Protein AF-A0A966XGV7-F1 (afdb_monomer_lite)

Radius of gyration: 15.03 Å; chains: 1; bounding box: 36×33×42 Å

Foldseek 3Di:
DDADWDWDKDFADPVLLCCLVVVHDDPVSVVVQVVLVVVQKHWAQQLVVLVVVLVVCVVVVVCPDPSNVVSVVQCPDPVSVSRRSRMTIIANVPRRIGGD

Sequence (100 aa):
MTEWMYQIRIVVTSELSADLRALRSSASAKAISKIAADNAMEPVCTFDAFQAYCDEAEKHGLHEFPLYHWTKSTIDDPVKKEKHQKSFAFYLGNEQVYSK

pLDDT: mean 93.22, std 6.11, range [65.81, 97.75]

Structure (mmCIF, N/CA/C/O backbone):
data_AF-A0A966XGV7-F1
#
_entry.id   AF-A0A966XGV7-F1
#
loop_
_atom_site.group_PDB
_atom_site.id
_atom_site.type_symbol
_atom_site.label_atom_id
_atom_site.label_alt_id
_atom_site.label_comp_id
_atom_site.label_asym_id
_atom_site.label_entity_id
_atom_site.label_seq_id
_atom_site.pdbx_PDB_ins_code
_atom_site.Cartn_x
_atom_site.Cartn_y
_atom_site.Cartn_z
_atom_site.occupancy
_atom_site.B_iso_or_equiv
_atom_site.auth_seq_id
_atom_site.auth_comp_id
_atom_site.auth_asym_id
_atom_site.auth_atom_id
_atom_site.pdbx_PDB_model_num
ATOM 1 N N . MET A 1 1 ? -20.668 22.964 -9.601 1.00 66.81 1 MET A N 1
ATOM 2 C CA . MET A 1 1 ? -19.386 23.012 -8.868 1.00 66.81 1 MET A CA 1
ATOM 3 C C . MET A 1 1 ? -18.893 21.584 -8.788 1.00 66.81 1 MET A C 1
ATOM 5 O O . MET A 1 1 ? -19.695 20.731 -8.443 1.00 66.81 1 MET A O 1
ATOM 9 N N . THR A 1 2 ? -17.665 21.299 -9.209 1.00 81.56 2 THR A N 1
ATOM 10 C CA . THR A 1 2 ? -17.090 19.953 -9.096 1.00 81.56 2 THR A CA 1
ATOM 11 C C . THR A 1 2 ? -16.825 19.657 -7.624 1.00 81.56 2 THR A C 1
ATOM 13 O O . THR A 1 2 ? -16.180 20.458 -6.946 1.00 81.56 2 THR A O 1
ATOM 16 N N . GLU A 1 3 ? -17.364 18.550 -7.120 1.00 89.25 3 GLU A N 1
ATOM 17 C CA . GLU A 1 3 ? -17.063 18.085 -5.768 1.00 89.25 3 GLU A CA 1
ATOM 18 C C . GLU A 1 3 ? -15.619 17.584 -5.697 1.00 89.25 3 GLU A C 1
ATOM 20 O O . GLU A 1 3 ? -15.099 16.979 -6.637 1.00 89.25 3 GLU A O 1
ATOM 25 N N . TRP A 1 4 ? -14.956 17.886 -4.583 1.00 94.31 4 TRP A N 1
ATOM 26 C CA . TRP A 1 4 ? -13.602 17.418 -4.325 1.00 94.31 4 TRP A CA 1
ATOM 27 C C . TRP A 1 4 ? -13.647 15.979 -3.826 1.00 94.31 4 TRP A C 1
ATOM 29 O O . TRP A 1 4 ? -14.445 15.647 -2.952 1.00 94.31 4 TRP A O 1
ATOM 39 N N . MET A 1 5 ? -12.743 15.159 -4.352 1.00 95.31 5 MET A N 1
ATOM 40 C CA . MET A 1 5 ? -12.511 13.800 -3.877 1.00 95.31 5 MET A CA 1
ATOM 41 C C . MET A 1 5 ? -11.266 13.778 -2.988 1.00 95.31 5 MET A C 1
ATOM 43 O O . MET A 1 5 ? -10.324 14.549 -3.194 1.00 95.31 5 MET A O 1
ATOM 47 N N . TYR A 1 6 ? -11.257 12.889 -2.004 1.00 94.88 6 TYR A N 1
ATOM 48 C CA . TYR A 1 6 ? -10.247 12.813 -0.955 1.00 94.88 6 TYR A CA 1
ATOM 49 C C . TYR A 1 6 ? -9.658 11.411 -0.868 1.00 94.88 6 TYR A C 1
ATOM 51 O O . TYR A 1 6 ? -10.308 10.433 -1.208 1.00 94.88 6 TYR A O 1
ATOM 59 N N . GLN A 1 7 ? -8.427 11.314 -0.373 1.00 96.00 7 GLN A N 1
ATOM 60 C CA . GLN A 1 7 ? -7.769 10.047 -0.073 1.00 96.00 7 GLN A CA 1
ATOM 61 C C . GLN A 1 7 ? -7.067 10.154 1.276 1.00 96.00 7 GLN A C 1
ATOM 63 O O . GLN A 1 7 ? -6.320 11.106 1.515 1.00 96.00 7 GLN A O 1
ATOM 68 N N . ILE A 1 8 ? -7.258 9.159 2.140 1.00 96.12 8 ILE A N 1
ATOM 69 C CA . ILE A 1 8 ? -6.503 9.031 3.387 1.00 96.12 8 ILE A CA 1
ATOM 70 C C . ILE A 1 8 ? -5.228 8.240 3.113 1.00 96.12 8 ILE A C 1
ATOM 72 O O . ILE A 1 8 ? -5.246 7.151 2.531 1.00 96.12 8 ILE A O 1
ATOM 76 N N . ARG A 1 9 ? -4.104 8.796 3.572 1.00 97.31 9 ARG A N 1
ATOM 77 C CA . ARG A 1 9 ? -2.799 8.140 3.574 1.00 97.31 9 ARG A CA 1
ATOM 78 C C . ARG A 1 9 ? -2.139 8.262 4.933 1.00 97.31 9 ARG A C 1
ATOM 80 O O . ARG A 1 9 ? -2.272 9.286 5.599 1.00 97.31 9 ARG A O 1
ATOM 87 N N . ILE A 1 10 ? -1.366 7.246 5.291 1.00 97.31 10 ILE A N 1
ATOM 88 C CA . ILE A 1 10 ? -0.500 7.264 6.470 1.00 97.31 10 ILE A CA 1
ATOM 89 C C . ILE A 1 10 ? 0.932 6.901 6.084 1.00 97.31 10 ILE A C 1
ATOM 91 O O . ILE A 1 10 ? 1.174 6.184 5.109 1.00 97.31 10 ILE A O 1
ATOM 95 N N . VAL A 1 11 ? 1.879 7.403 6.872 1.00 97.62 11 VAL A N 1
ATOM 96 C CA . VAL A 1 11 ? 3.278 6.971 6.856 1.00 97.62 11 VAL A CA 1
ATOM 97 C C . VAL A 1 11 ? 3.584 6.393 8.228 1.00 97.62 11 VAL A C 1
ATOM 99 O O . VAL A 1 11 ? 3.314 7.035 9.242 1.00 97.62 11 VAL A O 1
ATOM 102 N N . VAL A 1 12 ? 4.112 5.176 8.258 1.00 96.75 12 VAL A N 1
ATOM 103 C CA . VAL A 1 12 ? 4.376 4.427 9.492 1.00 96.75 12 VAL A CA 1
ATOM 104 C C . VAL A 1 12 ? 5.864 4.112 9.645 1.00 96.75 12 VAL A C 1
ATOM 106 O O . VAL A 1 12 ? 6.665 4.353 8.741 1.00 96.75 12 VAL A O 1
ATOM 109 N N . THR A 1 13 ? 6.259 3.577 10.800 1.00 96.75 13 THR A N 1
ATOM 110 C CA . THR A 1 13 ? 7.625 3.072 10.987 1.00 96.75 13 THR A CA 1
ATOM 111 C C . THR A 1 13 ? 7.860 1.806 10.158 1.00 96.75 13 THR A C 1
ATOM 113 O O . THR A 1 13 ? 6.913 1.165 9.692 1.00 96.75 13 THR A O 1
ATOM 116 N N . SER A 1 14 ? 9.125 1.430 9.968 1.00 94.88 14 SER A N 1
ATOM 117 C CA . SER A 1 14 ? 9.489 0.213 9.231 1.00 94.88 14 SER A CA 1
ATOM 118 C C . SER A 1 14 ? 8.886 -1.044 9.867 1.00 94.88 14 SER A C 1
ATOM 120 O O . SER A 1 14 ? 8.420 -1.932 9.159 1.00 94.88 14 SER A O 1
ATOM 122 N N . GLU A 1 15 ? 8.849 -1.097 11.199 1.00 94.44 15 GLU A N 1
ATOM 123 C CA . GLU A 1 15 ? 8.317 -2.221 11.973 1.00 94.44 15 GLU A CA 1
ATOM 124 C C . GLU A 1 15 ? 6.808 -2.362 11.758 1.00 94.44 15 GLU A C 1
ATOM 126 O O . GLU A 1 15 ? 6.328 -3.433 11.396 1.00 94.44 15 GLU A O 1
ATOM 131 N N . LEU A 1 16 ? 6.060 -1.260 11.891 1.00 95.38 16 LEU A N 1
ATOM 132 C CA . LEU A 1 16 ? 4.613 -1.277 11.687 1.00 95.38 16 LEU A CA 1
ATOM 133 C C . LEU A 1 16 ? 4.241 -1.525 10.216 1.00 95.38 16 LEU A C 1
ATOM 135 O O . LEU A 1 16 ? 3.247 -2.191 9.943 1.00 95.38 16 LEU A O 1
ATOM 139 N N . SER A 1 17 ? 5.043 -1.035 9.266 1.00 95.62 17 SER A N 1
ATOM 140 C CA . SER A 1 17 ? 4.888 -1.367 7.844 1.00 95.62 17 SER A CA 1
ATOM 141 C C . SER A 1 17 ? 5.011 -2.872 7.604 1.00 95.62 17 SER A C 1
ATOM 143 O O . SER A 1 17 ? 4.149 -3.461 6.949 1.00 95.62 17 SER A O 1
ATOM 145 N N . ALA A 1 18 ? 6.052 -3.503 8.154 1.00 93.75 18 ALA A N 1
ATOM 146 C CA . ALA A 1 18 ? 6.246 -4.942 8.036 1.00 93.75 18 ALA A CA 1
ATOM 147 C C . ALA A 1 18 ? 5.074 -5.718 8.650 1.00 93.75 18 ALA A C 1
ATOM 149 O O . ALA A 1 18 ? 4.607 -6.685 8.048 1.00 93.75 18 ALA A O 1
ATOM 150 N N . ASP A 1 19 ? 4.557 -5.269 9.797 1.00 93.69 19 ASP A N 1
ATOM 151 C CA . ASP A 1 19 ? 3.406 -5.901 10.437 1.00 93.69 19 ASP A CA 1
ATOM 152 C C . ASP A 1 19 ? 2.130 -5.799 9.596 1.00 93.69 19 ASP A C 1
ATOM 154 O O . ASP A 1 19 ? 1.469 -6.813 9.366 1.00 93.69 19 ASP A O 1
ATOM 158 N N . LEU A 1 20 ? 1.812 -4.599 9.095 1.00 93.19 20 LEU A N 1
ATOM 159 C CA . LEU A 1 20 ? 0.643 -4.359 8.244 1.00 93.19 20 LEU A CA 1
ATOM 160 C C . LEU A 1 20 ? 0.699 -5.193 6.957 1.00 93.19 20 LEU A C 1
ATOM 162 O O . LEU A 1 20 ? -0.301 -5.793 6.575 1.00 93.19 20 LEU A O 1
ATOM 166 N N . ARG A 1 21 ? 1.871 -5.280 6.315 1.00 91.50 21 ARG A N 1
ATOM 167 C CA . ARG A 1 21 ? 2.061 -6.027 5.055 1.00 91.50 21 ARG A CA 1
ATOM 168 C C . ARG A 1 21 ? 2.058 -7.539 5.246 1.00 91.50 21 ARG A C 1
ATOM 170 O O . ARG A 1 21 ? 1.604 -8.268 4.374 1.00 91.50 21 ARG A O 1
ATOM 177 N N . ALA A 1 22 ? 2.571 -8.028 6.371 1.00 85.00 22 ALA A N 1
ATOM 178 C CA . ALA A 1 22 ? 2.629 -9.458 6.658 1.00 85.00 22 ALA A CA 1
ATOM 179 C C . ALA A 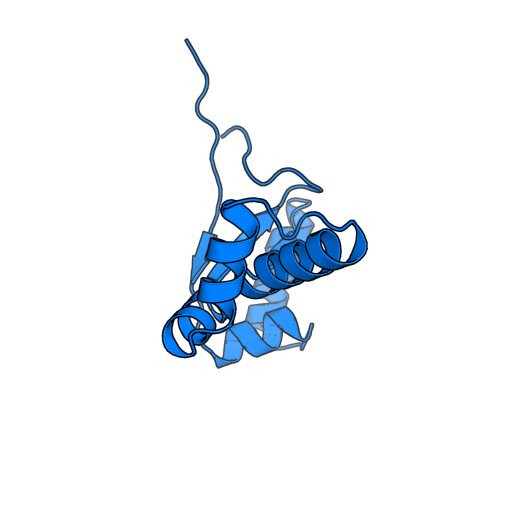1 22 ? 1.353 -9.994 7.335 1.00 85.00 22 ALA A C 1
ATOM 181 O O . ALA A 1 22 ? 1.360 -11.142 7.784 1.00 85.00 22 ALA A O 1
ATOM 182 N N . LEU A 1 23 ? 0.300 -9.169 7.469 1.00 67.38 23 LEU A N 1
ATOM 183 C CA . LEU A 1 23 ? -0.890 -9.443 8.290 1.00 67.38 23 LEU A CA 1
ATOM 184 C C . LEU A 1 23 ? -0.518 -9.910 9.712 1.00 67.38 23 LEU A C 1
ATOM 186 O O . LEU A 1 23 ? -1.220 -10.703 10.346 1.00 67.38 23 LEU A O 1
ATOM 190 N N . ARG A 1 24 ? 0.630 -9.438 10.216 1.00 65.81 24 ARG A N 1
ATOM 191 C CA . ARG A 1 24 ? 1.136 -9.779 11.543 1.00 65.81 24 ARG A CA 1
ATOM 192 C C . ARG A 1 24 ? 0.463 -8.915 12.596 1.00 65.81 24 ARG A C 1
ATOM 194 O O . ARG A 1 24 ? -0.037 -7.819 12.373 1.00 65.81 24 ARG A O 1
ATOM 201 N N . SER A 1 25 ? 0.416 -9.479 13.790 1.00 67.56 25 SER A N 1
ATOM 202 C CA . SER A 1 25 ? -0.618 -9.207 14.771 1.00 67.56 25 SER A CA 1
ATOM 203 C C . SER A 1 25 ? -0.174 -8.248 15.880 1.00 67.56 25 SER A C 1
ATOM 205 O O . SER A 1 25 ? -0.578 -8.452 17.031 1.00 67.56 25 SER A O 1
ATOM 207 N N . SER A 1 26 ? 0.655 -7.239 15.581 1.00 88.88 26 SER A N 1
ATOM 208 C CA . SER A 1 26 ? 0.933 -6.195 16.575 1.00 88.88 26 SER A CA 1
ATOM 209 C C . SER A 1 26 ? -0.347 -5.435 16.912 1.00 88.88 26 SER A C 1
ATOM 211 O O . SER A 1 26 ? -1.283 -5.361 16.111 1.00 88.88 26 SER A O 1
ATOM 213 N N . ALA A 1 27 ? -0.428 -4.906 18.134 1.00 92.12 27 ALA A N 1
ATOM 214 C CA . ALA A 1 27 ? -1.630 -4.215 18.598 1.00 92.12 27 ALA A CA 1
ATOM 215 C C . ALA A 1 27 ? -1.986 -3.028 17.687 1.00 92.12 27 ALA A C 1
ATOM 217 O O . ALA A 1 27 ? -3.149 -2.863 17.324 1.00 92.12 27 ALA A O 1
ATOM 218 N N . SER A 1 28 ? -0.980 -2.263 17.253 1.00 93.12 28 SER A N 1
ATOM 219 C CA . SER A 1 28 ? -1.158 -1.131 16.341 1.00 93.12 28 SER A CA 1
ATOM 220 C C . SER A 1 28 ? -1.615 -1.566 14.948 1.00 93.12 28 SER A C 1
ATOM 222 O O . SER A 1 28 ? -2.559 -0.980 14.426 1.00 93.12 28 SER A O 1
ATOM 224 N N . ALA A 1 29 ? -1.012 -2.611 14.363 1.00 93.12 29 ALA A N 1
ATOM 225 C CA . ALA A 1 29 ? -1.443 -3.129 13.062 1.00 93.12 29 ALA A CA 1
ATOM 226 C C . ALA A 1 29 ? -2.900 -3.612 13.116 1.00 93.12 29 ALA A C 1
ATOM 228 O O . ALA A 1 29 ? -3.712 -3.212 12.287 1.00 93.12 29 ALA A O 1
ATOM 229 N N . LYS A 1 30 ? -3.269 -4.363 14.166 1.00 93.00 30 LYS A N 1
ATOM 230 C CA . LYS A 1 30 ? -4.658 -4.790 14.402 1.00 93.00 30 LYS A CA 1
ATOM 231 C C . LYS A 1 30 ? -5.619 -3.618 14.538 1.00 93.00 30 LYS A C 1
ATOM 233 O O . LYS A 1 30 ? -6.711 -3.676 13.987 1.00 93.00 30 LYS A O 1
ATOM 238 N N . ALA A 1 31 ? -5.240 -2.584 15.287 1.00 94.50 31 ALA A N 1
ATOM 239 C CA . ALA A 1 31 ? -6.083 -1.411 15.475 1.00 94.50 31 ALA A CA 1
ATOM 240 C C . ALA A 1 31 ? -6.319 -0.680 14.146 1.00 94.50 31 ALA A C 1
ATOM 242 O O . ALA A 1 31 ? -7.458 -0.344 13.837 1.00 94.50 31 ALA A O 1
ATOM 243 N N . ILE A 1 32 ? -5.274 -0.501 13.333 1.00 95.00 32 ILE A N 1
ATOM 244 C CA . ILE A 1 32 ? -5.380 0.123 12.007 1.00 95.00 32 ILE A CA 1
ATOM 245 C C . ILE A 1 32 ? -6.263 -0.716 11.082 1.00 95.00 32 ILE A C 1
ATOM 247 O O . ILE A 1 32 ? -7.212 -0.183 10.511 1.00 95.00 32 ILE A O 1
ATOM 251 N N . SER A 1 33 ? -6.001 -2.021 10.966 1.00 92.94 33 SER A N 1
ATOM 252 C CA . SER A 1 33 ? -6.812 -2.921 10.140 1.00 92.94 33 SER A CA 1
ATOM 253 C C . SER A 1 33 ? -8.266 -2.961 10.602 1.00 92.94 33 SER A C 1
ATOM 255 O O . SER A 1 33 ? -9.165 -2.978 9.769 1.00 92.94 33 SER A O 1
ATOM 257 N N . LYS A 1 34 ? -8.515 -2.920 11.918 1.00 94.62 34 LYS A N 1
ATOM 258 C CA . LYS A 1 34 ? -9.871 -2.848 12.467 1.00 94.62 34 LYS A CA 1
ATOM 259 C C . LYS A 1 34 ? -10.572 -1.546 12.079 1.00 94.62 34 LYS A C 1
ATOM 261 O O . LYS A 1 34 ? -11.701 -1.608 11.616 1.00 94.62 34 LYS A O 1
ATOM 266 N N . ILE A 1 35 ? -9.918 -0.395 12.241 1.00 95.81 35 ILE A N 1
ATOM 267 C CA . ILE A 1 35 ? -10.490 0.902 11.847 1.00 95.81 35 ILE A CA 1
ATOM 268 C C . ILE A 1 35 ? -10.808 0.910 10.349 1.00 95.81 35 ILE A C 1
ATOM 270 O O . ILE A 1 35 ? -11.877 1.370 9.963 1.00 95.81 35 ILE A O 1
ATOM 274 N N . ALA A 1 36 ? -9.910 0.381 9.514 1.00 95.25 36 ALA A N 1
ATOM 275 C CA . ALA A 1 36 ? -10.148 0.269 8.081 1.00 95.25 36 ALA A CA 1
ATOM 276 C C . ALA A 1 36 ? -11.389 -0.594 7.800 1.00 95.25 36 ALA A C 1
ATOM 278 O O . ALA A 1 36 ? -12.330 -0.126 7.164 1.00 95.25 36 ALA A O 1
ATOM 279 N N . ALA A 1 37 ? -11.442 -1.801 8.372 1.00 94.62 37 ALA A N 1
ATOM 280 C CA . ALA A 1 37 ? -12.543 -2.741 8.180 1.00 94.62 37 ALA A CA 1
ATOM 281 C C . ALA A 1 37 ? -13.894 -2.199 8.677 1.00 94.62 37 ALA A C 1
ATOM 283 O O . ALA A 1 37 ? -14.899 -2.354 7.988 1.00 94.62 37 ALA A O 1
ATOM 284 N N . ASP A 1 38 ? -13.920 -1.516 9.826 1.00 97.06 38 ASP A N 1
ATOM 285 C CA . ASP A 1 38 ? -15.128 -0.881 10.372 1.00 97.06 38 ASP A CA 1
ATOM 286 C C . ASP A 1 38 ? -15.691 0.202 9.421 1.00 97.06 38 ASP A C 1
ATOM 288 O O . ASP A 1 38 ? -16.876 0.520 9.486 1.00 97.06 38 ASP A O 1
ATOM 292 N N . ASN A 1 39 ? -14.861 0.736 8.515 1.00 95.38 39 ASN A N 1
ATOM 293 C CA . ASN A 1 39 ? -15.235 1.708 7.482 1.00 95.38 39 ASN A CA 1
ATOM 294 C C . ASN A 1 39 ? -15.275 1.097 6.065 1.00 95.38 39 ASN A C 1
ATOM 296 O O . ASN A 1 39 ? -15.271 1.838 5.085 1.00 95.38 39 ASN A O 1
ATOM 300 N N . ALA A 1 40 ? -15.298 -0.237 5.943 1.00 95.69 40 ALA A N 1
ATOM 301 C CA . ALA A 1 40 ? -15.250 -0.968 4.671 1.00 95.69 40 ALA A CA 1
ATOM 302 C C . ALA A 1 40 ? -14.025 -0.642 3.790 1.00 95.69 40 ALA A C 1
ATOM 304 O O . ALA A 1 40 ? -14.068 -0.788 2.570 1.00 95.69 40 ALA A O 1
ATOM 305 N N . MET A 1 41 ? -12.926 -0.215 4.412 1.00 96.06 41 MET A N 1
ATOM 306 C CA . MET A 1 41 ? -11.682 0.138 3.742 1.00 96.06 41 MET A CA 1
ATOM 307 C C . MET A 1 41 ? -10.573 -0.881 3.998 1.00 96.06 41 MET A C 1
ATOM 309 O O . MET A 1 41 ? -10.560 -1.584 5.010 1.00 96.06 41 MET A O 1
ATOM 313 N N . GLU A 1 42 ? -9.581 -0.884 3.114 1.00 95.06 42 GLU A N 1
ATOM 314 C CA . GLU A 1 42 ? -8.353 -1.661 3.257 1.00 95.06 42 GLU A CA 1
ATOM 315 C C . GLU A 1 42 ? -7.116 -0.750 3.187 1.00 95.06 42 GLU A C 1
ATOM 317 O O . GLU A 1 42 ? -7.019 0.082 2.281 1.00 95.06 42 GLU A O 1
ATOM 322 N N . PRO A 1 43 ? -6.154 -0.872 4.122 1.00 95.69 43 PRO A N 1
ATOM 323 C CA . PRO A 1 43 ? -4.885 -0.170 4.024 1.00 95.69 43 PRO A CA 1
ATOM 324 C C . PRO A 1 43 ? -3.969 -0.881 3.018 1.00 95.69 43 PRO A C 1
ATOM 326 O O . PRO A 1 43 ? -3.411 -1.939 3.299 1.00 95.69 43 PRO A O 1
ATOM 329 N N . VAL A 1 44 ? -3.747 -0.258 1.866 1.00 96.00 44 VAL A N 1
ATOM 330 C CA . VAL A 1 44 ? -2.904 -0.778 0.787 1.00 96.00 44 VAL A CA 1
ATOM 331 C C . VAL A 1 44 ? -1.534 -0.106 0.817 1.00 96.00 44 VAL A C 1
ATOM 333 O O . VAL A 1 44 ? -1.415 1.121 0.754 1.00 96.00 44 VAL A O 1
ATOM 336 N N . CYS A 1 45 ? -0.475 -0.910 0.904 1.00 97.00 45 CYS A N 1
ATOM 337 C CA . CYS A 1 45 ? 0.905 -0.437 0.817 1.00 97.00 45 CYS A CA 1
ATOM 338 C C . CYS A 1 45 ? 1.198 0.106 -0.590 1.00 97.00 45 CYS A C 1
ATOM 340 O O . CYS A 1 45 ? 0.990 -0.576 -1.592 1.00 97.00 45 CYS A O 1
ATOM 342 N N . THR A 1 46 ? 1.745 1.321 -0.672 1.00 96.88 46 THR A N 1
ATOM 343 C CA . THR A 1 46 ? 2.028 1.987 -1.956 1.00 96.88 46 THR A CA 1
ATOM 344 C C . THR A 1 46 ? 3.064 1.217 -2.774 1.00 96.88 46 THR A C 1
ATOM 346 O O . THR A 1 46 ? 2.931 1.114 -3.990 1.00 96.88 46 THR A O 1
ATOM 349 N N . PHE A 1 47 ? 4.087 0.657 -2.119 1.00 97.12 47 PHE A N 1
ATOM 350 C CA . PHE A 1 47 ? 5.086 -0.165 -2.805 1.00 97.12 47 PHE A CA 1
ATOM 351 C C . PHE A 1 47 ? 4.474 -1.447 -3.386 1.00 97.12 47 PHE A C 1
ATOM 353 O O . PHE A 1 47 ? 4.766 -1.791 -4.526 1.00 97.12 47 PHE A O 1
ATOM 360 N N . ASP A 1 48 ? 3.609 -2.128 -2.631 1.00 95.75 48 ASP A N 1
ATOM 361 C CA . ASP A 1 48 ? 2.987 -3.374 -3.095 1.00 95.75 48 ASP A CA 1
ATOM 362 C C . ASP A 1 48 ? 2.012 -3.108 -4.251 1.00 95.75 48 ASP A C 1
ATOM 364 O O . ASP A 1 48 ? 1.996 -3.862 -5.220 1.00 95.75 48 ASP A O 1
ATOM 368 N N . ALA A 1 49 ? 1.286 -1.984 -4.218 1.00 95.56 49 ALA A N 1
ATOM 369 C CA . ALA A 1 49 ? 0.459 -1.538 -5.340 1.00 95.56 49 ALA A CA 1
ATOM 370 C C . ALA A 1 49 ? 1.290 -1.257 -6.608 1.00 95.56 49 ALA A C 1
ATOM 372 O O . ALA A 1 49 ? 0.885 -1.623 -7.709 1.00 95.56 49 ALA A O 1
ATOM 373 N N . PHE A 1 50 ? 2.470 -0.642 -6.468 1.00 96.25 50 PHE A N 1
ATOM 374 C CA . PHE A 1 50 ? 3.392 -0.435 -7.590 1.00 96.25 50 PHE A CA 1
ATOM 375 C C . PHE A 1 50 ? 3.941 -1.748 -8.149 1.00 96.25 50 PHE A C 1
ATOM 377 O O . PHE A 1 50 ? 4.022 -1.895 -9.367 1.00 96.25 50 PHE A O 1
ATOM 384 N N . GLN A 1 51 ? 4.289 -2.700 -7.281 1.00 96.25 51 GLN A N 1
ATOM 385 C CA . GLN A 1 51 ? 4.743 -4.022 -7.706 1.00 96.25 51 GLN A CA 1
ATOM 386 C C . GLN A 1 51 ? 3.640 -4.760 -8.471 1.00 96.25 51 GLN A C 1
ATOM 388 O O . GLN A 1 51 ? 3.882 -5.204 -9.587 1.00 96.25 51 GLN A O 1
ATOM 393 N N . ALA A 1 52 ? 2.422 -4.804 -7.923 1.00 95.00 52 ALA A N 1
ATOM 394 C CA . ALA A 1 52 ? 1.278 -5.446 -8.566 1.00 95.00 52 ALA A CA 1
ATOM 395 C C . ALA A 1 52 ? 0.973 -4.837 -9.945 1.00 95.00 52 ALA A C 1
ATOM 397 O O . ALA A 1 52 ? 0.747 -5.571 -10.903 1.00 95.00 52 ALA A O 1
ATOM 398 N N . TYR A 1 53 ? 1.043 -3.507 -10.066 1.00 94.88 53 TYR A N 1
ATOM 399 C CA . TYR A 1 53 ? 0.893 -2.820 -11.350 1.00 94.88 53 TYR A CA 1
ATOM 400 C C . TYR A 1 53 ? 1.974 -3.229 -12.365 1.00 94.88 53 TYR A C 1
ATOM 402 O O . TYR A 1 53 ? 1.658 -3.493 -13.524 1.00 94.88 53 TYR A O 1
ATOM 410 N N . CYS A 1 54 ? 3.246 -3.295 -11.952 1.00 95.62 54 CYS A N 1
ATOM 411 C CA . CYS A 1 54 ? 4.329 -3.742 -12.831 1.00 95.62 54 CYS A CA 1
ATOM 412 C C . CYS A 1 54 ? 4.146 -5.203 -13.261 1.00 95.62 54 CYS A C 1
ATOM 414 O O . CYS A 1 54 ? 4.289 -5.497 -14.444 1.00 95.62 54 CYS A O 1
ATOM 416 N N . ASP A 1 55 ? 3.792 -6.094 -12.333 1.00 95.06 55 ASP A N 1
ATOM 417 C CA . ASP A 1 55 ? 3.595 -7.522 -12.608 1.00 95.06 55 ASP A CA 1
ATOM 418 C C . ASP A 1 55 ? 2.437 -7.742 -13.601 1.00 95.06 55 ASP A C 1
ATOM 420 O O . ASP A 1 55 ? 2.540 -8.543 -14.535 1.00 95.06 55 ASP A O 1
ATOM 424 N N . GLU A 1 56 ? 1.336 -6.999 -13.444 1.00 94.69 56 GLU A N 1
ATOM 425 C CA . GLU A 1 56 ? 0.206 -7.028 -14.375 1.00 94.69 56 GLU A CA 1
ATOM 426 C C . GLU A 1 56 ? 0.594 -6.463 -15.749 1.00 94.69 56 GLU A C 1
ATOM 428 O O . GLU A 1 56 ? 0.311 -7.081 -16.779 1.00 94.69 56 GLU A O 1
ATOM 433 N N . ALA A 1 57 ? 1.312 -5.338 -15.787 1.00 94.56 57 ALA A N 1
ATOM 434 C CA . ALA A 1 57 ? 1.800 -4.760 -17.035 1.00 94.56 57 ALA A CA 1
ATOM 435 C C . ALA A 1 57 ? 2.734 -5.723 -17.788 1.00 94.56 57 ALA A C 1
ATOM 437 O O . ALA A 1 57 ? 2.583 -5.902 -18.995 1.00 94.56 57 ALA A O 1
ATOM 438 N N . GLU A 1 58 ? 3.658 -6.389 -17.094 1.00 94.31 58 GLU A N 1
ATOM 439 C CA . GLU A 1 58 ? 4.559 -7.387 -17.682 1.00 94.31 58 GLU A CA 1
ATOM 440 C C . GLU A 1 58 ? 3.775 -8.588 -18.238 1.00 94.31 58 GLU A C 1
ATOM 442 O O . GLU A 1 58 ? 4.008 -9.001 -19.377 1.00 94.31 58 GLU A O 1
ATOM 447 N N . LYS A 1 59 ? 2.783 -9.095 -17.491 1.00 95.25 59 LYS A N 1
ATOM 448 C CA . LYS A 1 59 ? 1.916 -10.208 -17.915 1.00 95.25 59 LYS A CA 1
ATOM 449 C C . LYS A 1 59 ? 1.101 -9.890 -19.171 1.00 95.25 59 LYS A C 1
ATOM 451 O O . LYS A 1 59 ? 0.872 -10.778 -19.991 1.00 95.25 59 LYS A O 1
ATOM 456 N N . HIS A 1 60 ? 0.653 -8.646 -19.314 1.00 93.31 60 HIS A N 1
ATOM 457 C CA . HIS A 1 60 ? -0.180 -8.195 -20.430 1.00 93.31 60 HIS A CA 1
ATOM 458 C C . HIS A 1 60 ? 0.612 -7.514 -21.558 1.00 93.31 60 HIS A C 1
ATOM 460 O O . HIS A 1 60 ? 0.013 -7.063 -22.532 1.00 93.31 60 HIS A O 1
ATOM 466 N N . GLY A 1 61 ? 1.946 -7.454 -21.460 1.00 90.25 61 GLY A N 1
ATOM 467 C CA . GLY A 1 61 ? 2.801 -6.837 -22.478 1.00 90.25 61 GLY A CA 1
ATOM 468 C C . GLY A 1 61 ? 2.739 -5.304 -22.521 1.00 90.25 61 GLY A C 1
ATOM 469 O O . GLY A 1 61 ? 3.152 -4.710 -23.506 1.00 90.25 61 GLY A O 1
ATOM 470 N N . LEU A 1 62 ? 2.267 -4.650 -21.458 1.00 88.56 62 LEU A N 1
ATOM 471 C CA . LEU A 1 62 ? 2.099 -3.194 -21.338 1.00 88.56 62 LEU A CA 1
ATOM 472 C C . LEU A 1 62 ? 3.379 -2.485 -20.843 1.00 88.56 62 LEU A C 1
ATOM 474 O O . LEU A 1 62 ? 3.327 -1.412 -20.243 1.00 88.56 62 LEU A O 1
ATOM 478 N N . HIS A 1 63 ? 4.551 -3.077 -21.069 1.00 84.44 63 HIS A N 1
ATOM 479 C CA . HIS A 1 63 ? 5.830 -2.528 -20.605 1.00 84.44 63 HIS A CA 1
ATOM 480 C C . HIS A 1 63 ? 6.310 -1.313 -21.417 1.00 84.44 63 HIS A C 1
ATOM 482 O O . HIS A 1 63 ? 7.312 -0.704 -21.061 1.00 84.44 63 HIS A O 1
ATOM 488 N N . GLU A 1 64 ? 5.610 -0.953 -22.495 1.00 87.75 64 GLU A N 1
ATOM 489 C CA . GLU A 1 64 ? 5.914 0.212 -23.336 1.00 87.75 64 GLU A CA 1
ATOM 490 C C . GLU A 1 64 ? 5.381 1.539 -22.770 1.00 87.75 64 GLU A C 1
ATOM 492 O O . GLU A 1 64 ? 5.793 2.619 -23.200 1.00 87.75 64 GLU A O 1
ATOM 497 N N . PHE A 1 65 ? 4.467 1.492 -21.793 1.00 90.56 65 PHE A N 1
ATOM 498 C CA . PHE A 1 65 ? 3.858 2.711 -21.272 1.00 90.56 65 PHE A CA 1
ATOM 499 C C . PHE A 1 65 ? 4.817 3.479 -20.347 1.00 90.56 65 PHE A C 1
ATOM 501 O O . PHE A 1 65 ? 5.424 2.891 -19.448 1.00 90.56 65 PHE A 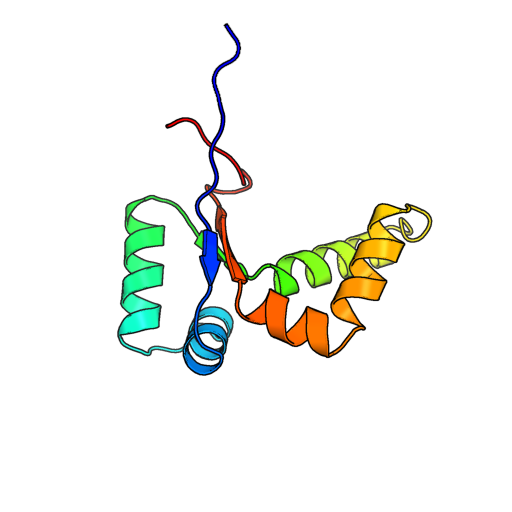O 1
ATOM 508 N N . PRO A 1 66 ? 4.891 4.822 -20.454 1.00 92.81 66 PRO A N 1
ATOM 509 C CA . PRO A 1 66 ? 5.746 5.641 -19.590 1.00 92.81 66 PRO A CA 1
ATOM 510 C C . PRO A 1 66 ? 5.504 5.436 -18.089 1.00 92.81 66 PRO A C 1
ATOM 512 O O . PRO A 1 66 ? 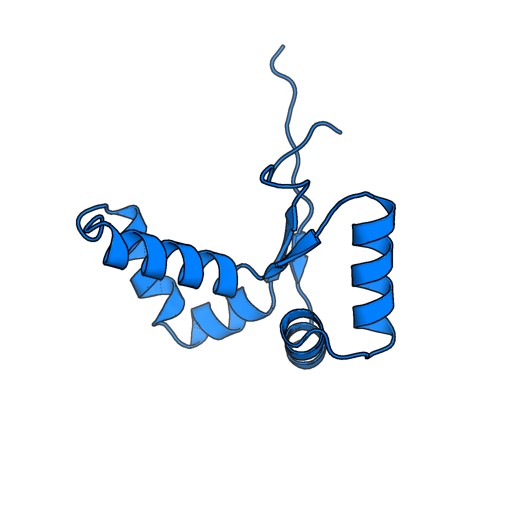6.444 5.478 -17.295 1.00 92.81 66 PRO A O 1
ATOM 515 N N . LEU A 1 67 ? 4.250 5.174 -17.700 1.00 93.44 67 LEU A N 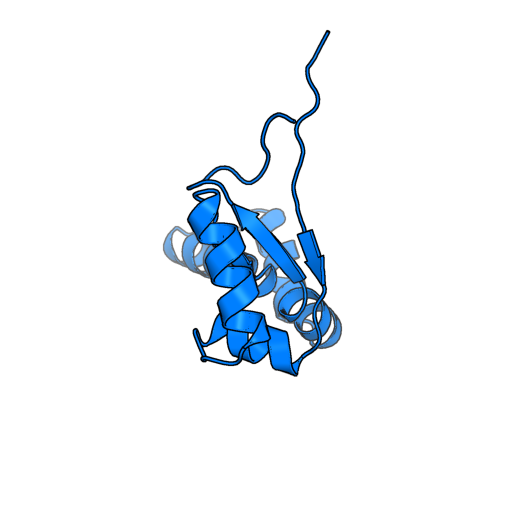1
ATOM 516 C CA . LEU A 1 67 ? 3.898 4.885 -16.312 1.00 93.44 67 LEU A CA 1
ATOM 517 C C . LEU A 1 67 ? 4.563 3.592 -15.816 1.00 93.44 67 LEU A C 1
ATOM 519 O O . LEU A 1 67 ? 5.024 3.562 -14.682 1.00 93.44 67 LEU A O 1
ATOM 523 N N . TYR A 1 68 ? 4.681 2.555 -16.654 1.00 95.31 68 TYR A N 1
ATOM 524 C CA . TYR A 1 68 ? 5.421 1.339 -16.300 1.00 95.31 68 TYR A CA 1
ATOM 525 C C . TYR A 1 68 ? 6.889 1.642 -15.999 1.00 95.31 68 TYR A C 1
ATOM 527 O O . TYR A 1 68 ? 7.364 1.322 -14.912 1.00 95.31 68 TYR A O 1
ATOM 535 N N . HIS A 1 69 ? 7.591 2.331 -16.899 1.00 95.19 69 HIS A N 1
ATOM 536 C CA . HIS A 1 69 ? 9.006 2.647 -16.694 1.00 95.19 69 HIS A CA 1
ATOM 537 C C . HIS A 1 69 ? 9.252 3.492 -15.440 1.00 95.19 69 HIS A C 1
ATOM 539 O O . HIS A 1 69 ? 10.191 3.228 -14.686 1.00 95.19 69 HIS A O 1
ATOM 545 N N . TRP A 1 70 ? 8.397 4.488 -1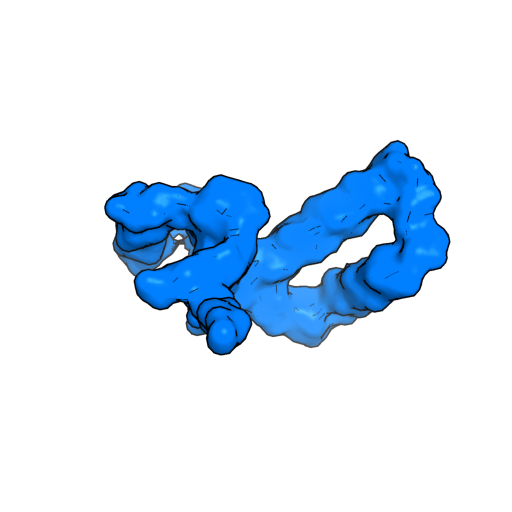5.192 1.00 95.00 70 TRP A N 1
ATOM 546 C CA . TRP A 1 70 ? 8.495 5.317 -13.994 1.00 95.00 70 TRP A CA 1
ATOM 547 C C . TRP A 1 70 ? 8.249 4.507 -12.715 1.00 95.00 70 TRP A C 1
ATOM 549 O O . TRP A 1 70 ? 9.013 4.628 -11.750 1.00 95.00 70 TRP A O 1
ATOM 559 N N . THR A 1 71 ? 7.218 3.657 -12.709 1.00 95.31 71 THR A N 1
ATOM 560 C CA . THR A 1 71 ? 6.881 2.822 -11.550 1.00 95.31 71 THR A CA 1
ATOM 561 C C . THR A 1 71 ? 7.978 1.794 -11.289 1.00 95.31 71 THR A C 1
ATOM 563 O O . THR A 1 71 ? 8.437 1.684 -10.152 1.00 95.31 71 THR A O 1
ATOM 566 N N . LYS A 1 72 ? 8.488 1.131 -12.336 1.00 95.81 72 LYS A N 1
ATOM 567 C CA . LYS A 1 72 ? 9.594 0.168 -12.251 1.00 95.81 72 LYS A CA 1
ATOM 568 C C . LYS A 1 72 ? 10.861 0.809 -11.682 1.00 95.81 72 LYS A C 1
ATOM 570 O O . LYS A 1 72 ? 11.390 0.348 -10.676 1.00 95.81 72 LYS A O 1
ATOM 575 N N . SER A 1 73 ? 11.268 1.961 -12.222 1.00 95.62 73 SER A N 1
ATOM 576 C CA . SER A 1 73 ? 12.406 2.728 -11.695 1.00 95.62 73 SER A CA 1
ATOM 577 C C . SER A 1 73 ? 12.215 3.151 -10.232 1.00 95.62 73 SER A C 1
ATOM 579 O O . SER A 1 73 ? 13.185 3.262 -9.483 1.00 95.62 73 SER A O 1
ATOM 581 N N . THR A 1 74 ? 10.974 3.397 -9.809 1.00 94.56 74 THR A N 1
ATOM 582 C CA . THR A 1 74 ? 10.657 3.775 -8.428 1.00 94.56 74 THR A CA 1
ATOM 583 C C . THR A 1 74 ? 10.781 2.602 -7.459 1.00 94.56 74 THR A C 1
ATOM 585 O O . THR A 1 74 ? 11.253 2.808 -6.342 1.00 94.56 74 THR A O 1
ATOM 588 N N . ILE A 1 75 ? 10.384 1.391 -7.859 1.00 94.88 75 ILE A N 1
ATOM 589 C CA . ILE A 1 75 ? 10.489 0.198 -7.003 1.00 94.88 75 ILE A CA 1
ATOM 590 C C . ILE A 1 75 ? 11.897 -0.418 -6.987 1.00 94.88 75 ILE A C 1
ATOM 592 O O . ILE A 1 75 ? 12.260 -1.045 -5.989 1.00 94.88 75 ILE A O 1
ATOM 596 N N . ASP A 1 76 ? 12.691 -0.194 -8.039 1.00 95.38 76 ASP A N 1
ATOM 597 C CA . ASP A 1 76 ? 14.082 -0.661 -8.142 1.00 95.38 76 ASP A CA 1
ATOM 598 C C . ASP A 1 76 ? 15.076 0.236 -7.377 1.00 95.38 76 ASP A C 1
ATOM 600 O O . ASP A 1 76 ? 16.149 -0.220 -6.980 1.00 95.38 76 ASP A O 1
ATOM 604 N N . ASP A 1 77 ? 14.727 1.502 -7.126 1.00 96.75 77 ASP A N 1
ATOM 605 C CA . ASP A 1 77 ? 15.521 2.432 -6.314 1.00 96.75 77 ASP A CA 1
ATOM 606 C C . ASP A 1 77 ? 15.384 2.094 -4.812 1.00 96.75 77 ASP A C 1
ATOM 608 O O . ASP A 1 77 ? 14.288 2.222 -4.254 1.00 96.75 77 ASP A O 1
ATOM 612 N N . PRO A 1 78 ? 16.472 1.715 -4.109 1.00 95.19 78 PRO A N 1
ATOM 613 C CA . PRO A 1 78 ? 16.410 1.313 -2.702 1.00 95.19 78 PRO A CA 1
ATOM 614 C C . PRO A 1 78 ? 15.856 2.390 -1.760 1.00 95.19 78 PRO A C 1
ATOM 616 O O . PRO A 1 78 ? 15.137 2.066 -0.813 1.00 95.19 78 PRO A O 1
ATOM 619 N N . VAL A 1 79 ? 16.153 3.667 -2.022 1.00 95.81 79 VAL A N 1
ATOM 620 C CA . VAL A 1 79 ? 15.718 4.793 -1.181 1.00 95.81 79 VAL A CA 1
ATOM 621 C C . VAL A 1 79 ? 14.220 5.020 -1.353 1.00 95.81 79 VAL A C 1
ATOM 623 O O . VAL A 1 79 ? 13.478 5.187 -0.379 1.00 95.81 79 VAL A O 1
ATOM 626 N N . LYS A 1 80 ? 13.742 4.990 -2.600 1.00 94.69 80 LYS A N 1
ATOM 627 C CA . LYS A 1 80 ? 12.308 5.114 -2.892 1.00 94.69 80 LYS A CA 1
ATOM 628 C C . LYS A 1 80 ? 11.535 3.898 -2.401 1.00 94.69 80 LYS A C 1
ATOM 630 O O . LYS A 1 80 ? 10.460 4.065 -1.826 1.00 94.69 80 LYS A O 1
ATOM 635 N N . LYS A 1 81 ? 12.091 2.698 -2.555 1.00 95.06 81 LYS A N 1
ATOM 636 C CA . LYS A 1 81 ? 11.530 1.460 -2.015 1.00 95.06 81 LYS A CA 1
ATOM 637 C C . LYS A 1 81 ? 11.299 1.568 -0.514 1.00 95.06 81 LYS A C 1
ATOM 639 O O . LYS A 1 81 ? 10.170 1.366 -0.072 1.00 95.06 81 LYS A O 1
ATOM 644 N N . GLU A 1 82 ? 12.310 1.963 0.259 1.00 94.38 82 GLU A N 1
ATOM 645 C CA . GLU A 1 82 ? 12.162 2.140 1.707 1.00 94.38 82 GLU A CA 1
ATOM 646 C C . GLU A 1 82 ? 11.052 3.152 2.046 1.00 94.38 82 GLU A C 1
ATOM 648 O O . GLU A 1 82 ? 10.211 2.901 2.914 1.00 94.38 82 GLU A O 1
ATOM 653 N N . LYS A 1 83 ? 11.006 4.283 1.333 1.00 95.56 83 LYS A N 1
ATOM 654 C CA . LYS A 1 83 ? 9.971 5.307 1.517 1.00 95.56 83 LYS A CA 1
ATOM 655 C C . LYS A 1 83 ? 8.565 4.768 1.234 1.00 95.56 83 LYS A C 1
ATOM 657 O O . LYS A 1 83 ? 7.653 4.981 2.032 1.00 95.56 83 LYS A O 1
ATOM 662 N N . HIS A 1 84 ? 8.367 4.104 0.098 1.00 96.44 84 HIS A N 1
ATOM 663 C CA . HIS A 1 84 ? 7.044 3.665 -0.350 1.00 96.44 84 HIS A CA 1
ATOM 664 C C . HIS A 1 84 ? 6.534 2.438 0.403 1.00 96.44 84 HIS A C 1
ATOM 666 O O . HIS A 1 84 ? 5.323 2.293 0.549 1.00 96.44 84 HIS A O 1
ATOM 672 N N . GLN A 1 85 ? 7.423 1.608 0.953 1.00 96.81 85 GLN A N 1
ATOM 673 C CA . GLN A 1 85 ? 7.032 0.510 1.840 1.00 96.81 85 GLN A CA 1
ATOM 674 C C . GLN A 1 85 ? 6.383 1.011 3.134 1.00 96.81 85 GLN A C 1
ATOM 676 O O . GLN A 1 85 ? 5.520 0.341 3.694 1.00 96.81 85 GLN A O 1
ATOM 681 N N . LYS A 1 86 ? 6.749 2.206 3.605 1.00 97.44 86 LYS A N 1
ATOM 682 C CA . LYS A 1 86 ? 6.184 2.816 4.818 1.00 97.44 86 LYS A CA 1
ATOM 683 C C . LYS A 1 86 ? 4.877 3.569 4.577 1.00 97.44 86 LYS A C 1
ATOM 685 O O . LYS A 1 86 ? 4.279 4.048 5.537 1.00 97.44 86 LYS A O 1
ATOM 690 N N . SER A 1 87 ? 4.446 3.718 3.324 1.00 97.75 87 SER A N 1
ATOM 691 C CA . SER A 1 87 ? 3.285 4.531 2.965 1.00 97.75 87 SER A CA 1
ATOM 692 C C . SER A 1 87 ? 2.093 3.669 2.581 1.00 97.75 87 SER A C 1
ATOM 694 O O . SER A 1 87 ? 2.189 2.834 1.682 1.00 97.75 87 SER A O 1
ATOM 696 N N . PHE A 1 88 ? 0.953 3.932 3.211 1.00 97.62 88 PHE A N 1
ATOM 697 C CA . PHE A 1 88 ? -0.299 3.228 2.959 1.00 97.62 88 PHE A CA 1
ATOM 698 C C . PHE A 1 88 ? -1.380 4.209 2.519 1.00 97.62 88 PHE A C 1
ATOM 700 O O . PHE A 1 88 ? -1.434 5.335 3.018 1.00 97.62 88 PHE A O 1
ATOM 707 N N . ALA A 1 89 ? -2.233 3.772 1.601 1.00 97.56 89 ALA A N 1
ATOM 708 C CA . ALA A 1 89 ? -3.455 4.455 1.198 1.00 97.56 89 ALA A CA 1
ATOM 709 C C . ALA A 1 89 ? -4.661 3.583 1.560 1.00 97.56 89 ALA A C 1
ATOM 711 O O . ALA A 1 89 ? -4.571 2.363 1.484 1.00 97.56 89 ALA A O 1
ATOM 712 N N . PHE A 1 90 ? -5.768 4.194 1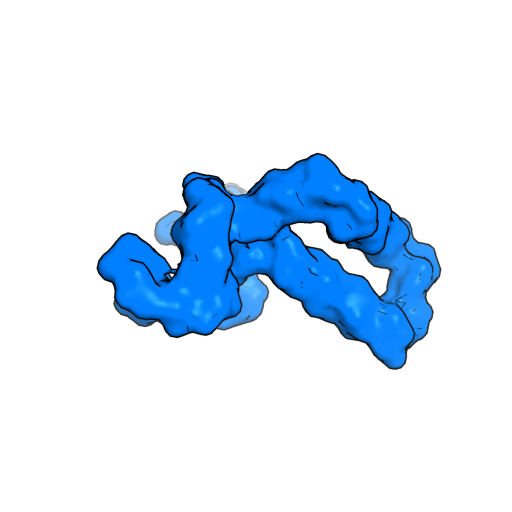.969 1.00 97.00 90 PHE A N 1
ATOM 713 C CA . PHE A 1 90 ? -6.984 3.462 2.327 1.00 97.00 90 PHE A CA 1
ATOM 714 C C . PHE A 1 90 ? -7.908 3.389 1.118 1.00 97.00 90 PHE A C 1
ATOM 716 O O . PHE A 1 90 ? -8.267 4.429 0.563 1.00 97.00 90 PHE A O 1
ATOM 723 N N . TYR A 1 91 ? -8.238 2.175 0.687 1.00 96.50 91 TYR A N 1
ATOM 724 C CA . TYR A 1 91 ? -9.086 1.935 -0.479 1.00 96.50 91 TYR A CA 1
ATOM 725 C C . TYR A 1 91 ? -10.471 1.485 -0.037 1.00 96.50 91 TYR A C 1
ATOM 727 O O . TYR A 1 91 ? -10.585 0.656 0.862 1.00 96.50 91 TYR A O 1
ATOM 735 N N . LEU A 1 92 ? -11.510 2.004 -0.689 1.00 95.81 92 LEU A N 1
ATOM 736 C CA . LEU A 1 92 ? -12.885 1.530 -0.563 1.00 95.81 92 LEU A CA 1
ATOM 737 C C . LEU A 1 92 ? -13.171 0.596 -1.746 1.00 95.81 92 LEU A C 1
ATOM 739 O O . LEU A 1 92 ? -13.512 1.034 -2.845 1.00 95.81 92 LEU A O 1
ATOM 743 N N . GLY A 1 93 ? -12.937 -0.704 -1.560 1.00 91.88 93 GLY A N 1
ATOM 744 C CA . GLY A 1 93 ? -12.881 -1.644 -2.682 1.00 91.88 93 GLY A CA 1
ATOM 745 C C . GLY A 1 93 ? -11.763 -1.263 -3.661 1.00 91.88 93 GLY A C 1
ATOM 746 O O . GLY A 1 93 ? -10.595 -1.247 -3.287 1.00 91.88 93 GLY A O 1
ATOM 747 N N . ASN A 1 94 ? -12.119 -0.918 -4.902 1.00 90.50 94 ASN A N 1
ATOM 748 C CA . ASN A 1 94 ? -11.162 -0.445 -5.915 1.00 90.50 94 ASN A CA 1
ATOM 749 C C . ASN A 1 94 ? -11.022 1.088 -5.945 1.00 90.50 94 ASN A C 1
ATOM 751 O O . ASN A 1 94 ? -10.209 1.623 -6.704 1.00 90.50 94 ASN A O 1
ATOM 755 N N . GLU A 1 95 ? -11.823 1.809 -5.156 1.00 93.94 95 GLU A N 1
ATOM 756 C CA . GLU A 1 95 ? -11.802 3.265 -5.125 1.00 93.94 95 GLU A CA 1
ATOM 757 C C . GLU A 1 95 ? -10.680 3.767 -4.224 1.00 93.94 95 GLU A C 1
ATOM 759 O O . GLU A 1 95 ? -10.613 3.479 -3.029 1.00 93.94 95 GLU A O 1
ATOM 764 N N . GLN A 1 96 ? -9.788 4.557 -4.815 1.00 93.88 96 GLN A N 1
ATOM 765 C CA . GLN A 1 96 ? -8.653 5.145 -4.107 1.00 93.88 96 GLN A CA 1
ATOM 766 C C . GLN A 1 96 ? -8.942 6.562 -3.602 1.00 93.88 96 GLN A C 1
ATOM 768 O O . GLN A 1 96 ? -8.173 7.086 -2.798 1.00 93.88 96 GLN A O 1
ATOM 773 N N . VAL A 1 97 ? -10.002 7.191 -4.109 1.00 95.75 97 VAL A N 1
ATOM 774 C CA . VAL A 1 97 ? -10.470 8.525 -3.729 1.00 95.75 97 VAL A CA 1
ATOM 775 C C . VAL A 1 97 ? -11.983 8.478 -3.533 1.00 95.75 97 VAL A C 1
ATOM 777 O O . VAL A 1 97 ? -12.663 7.776 -4.272 1.00 95.75 97 VAL A O 1
ATOM 780 N N . TYR A 1 98 ? -12.504 9.226 -2.568 1.00 93.88 98 TYR A N 1
ATOM 781 C CA . TYR A 1 98 ? -13.913 9.191 -2.162 1.00 93.88 98 TYR A CA 1
ATOM 782 C C . TYR A 1 98 ? -14.422 10.587 -1.787 1.00 93.88 98 TYR A C 1
ATOM 784 O O . TYR A 1 98 ? -13.635 11.507 -1.546 1.00 93.88 98 TYR A O 1
ATOM 792 N N . SER A 1 99 ? -15.744 10.762 -1.761 1.00 91.88 99 SER A N 1
ATOM 793 C CA . SER A 1 99 ? -16.374 11.982 -1.248 1.00 91.88 99 SER A CA 1
ATOM 794 C C . SER A 1 99 ? -16.089 12.158 0.249 1.00 91.88 99 SER A C 1
ATOM 796 O O . SER A 1 99 ? -15.713 11.207 0.933 1.00 91.88 99 SER A O 1
ATOM 798 N N . LYS A 1 100 ? -16.247 13.384 0.753 1.00 85.69 100 LYS A N 1
ATOM 799 C CA . LYS A 1 100 ? -15.989 13.711 2.161 1.00 85.69 100 LYS A CA 1
ATOM 800 C C . LYS A 1 100 ? -16.930 12.999 3.132 1.00 85.69 100 LYS A C 1
ATOM 802 O O . LYS A 1 100 ? -18.130 12.897 2.799 1.00 85.69 100 LYS A O 1
#

Secondary structure (DSSP, 8-state):
-PPPPB--EEE--HHHHHHHHTT---HHHHHHHHHHHHTTEEEEEHHHHHHHHHHHHHHHT-TTSHHHHHHHHHHHSHHHHHHHHTEEEEEETTBSSB--